Protein AF-A0A7R9UKF0-F1 (afdb_monomer)

Structure (mmCIF, N/CA/C/O backbone):
data_AF-A0A7R9UKF0-F1
#
_entry.id   AF-A0A7R9UKF0-F1
#
loop_
_atom_site.group_PDB
_atom_site.id
_atom_site.type_symbol
_atom_site.label_atom_id
_atom_site.label_alt_id
_atom_site.label_comp_id
_atom_site.label_asym_id
_atom_site.label_entity_id
_atom_site.label_seq_id
_atom_site.pdbx_PDB_ins_code
_atom_site.Cartn_x
_atom_site.Cartn_y
_atom_site.Cartn_z
_atom_site.occupancy
_atom_site.B_iso_or_equiv
_atom_site.auth_seq_id
_atom_site.auth_comp_id
_atom_site.auth_asym_id
_atom_site.auth_atom_id
_atom_site.pdbx_PDB_model_num
ATOM 1 N N . GLY A 1 1 ? -13.977 -13.483 11.941 1.00 73.81 1 GLY A N 1
ATOM 2 C CA . GLY A 1 1 ? -12.764 -13.210 12.730 1.00 73.81 1 GLY A CA 1
ATOM 3 C C . GLY A 1 1 ? -11.647 -12.944 11.755 1.00 73.81 1 GLY A C 1
ATOM 4 O O . GLY A 1 1 ? -11.433 -13.785 10.894 1.00 73.81 1 GLY A O 1
ATOM 5 N N . GLY A 1 2 ? -11.031 -11.770 11.830 1.00 88.31 2 GLY A N 1
ATOM 6 C CA . GLY A 1 2 ? -10.020 -11.282 10.893 1.00 88.31 2 GLY A CA 1
ATOM 7 C C . GLY A 1 2 ? -9.597 -9.863 11.276 1.00 88.31 2 GLY A C 1
ATOM 8 O O . GLY A 1 2 ? -10.051 -9.360 12.304 1.00 88.31 2 GLY A O 1
ATOM 9 N N . PHE A 1 3 ? -8.741 -9.251 10.464 1.00 91.50 3 PHE A N 1
ATOM 10 C CA . PHE A 1 3 ? -8.376 -7.843 10.590 1.00 91.50 3 PHE A CA 1
ATOM 11 C C . PHE A 1 3 ? -9.039 -7.049 9.472 1.00 91.50 3 PHE A C 1
ATOM 13 O O . PHE A 1 3 ? -9.083 -7.519 8.334 1.00 91.50 3 PHE A O 1
ATOM 20 N N . ASP A 1 4 ? -9.507 -5.851 9.800 1.00 92.00 4 ASP A N 1
ATOM 21 C CA . ASP A 1 4 ? -9.932 -4.877 8.803 1.00 92.00 4 ASP A CA 1
ATOM 22 C C . ASP A 1 4 ? -8.717 -4.088 8.307 1.00 92.00 4 ASP A C 1
ATOM 24 O O . ASP A 1 4 ? -7.724 -3.937 9.025 1.00 92.00 4 ASP A O 1
ATOM 28 N N . PHE A 1 5 ? -8.785 -3.582 7.079 1.00 90.81 5 PHE A N 1
ATOM 29 C CA . PHE A 1 5 ? -7.756 -2.718 6.503 1.00 90.81 5 PHE A CA 1
ATOM 30 C C . PHE A 1 5 ? -8.196 -1.259 6.528 1.00 90.81 5 PHE A C 1
ATOM 32 O O . PHE A 1 5 ? -9.390 -0.956 6.551 1.00 90.81 5 PHE A O 1
ATOM 39 N N . MET A 1 6 ? -7.220 -0.354 6.550 1.00 88.81 6 MET A N 1
ATOM 40 C CA . MET A 1 6 ? -7.491 1.073 6.405 1.00 88.81 6 MET A CA 1
ATOM 41 C C . MET A 1 6 ? -8.171 1.369 5.060 1.00 88.81 6 MET A C 1
ATOM 43 O O . MET A 1 6 ? -8.076 0.587 4.111 1.00 88.81 6 MET A O 1
ATOM 47 N N . ALA A 1 7 ? -8.862 2.510 4.978 1.00 86.69 7 ALA A N 1
ATOM 48 C CA . ALA A 1 7 ? -9.553 2.909 3.760 1.00 86.69 7 ALA A CA 1
ATOM 49 C C . ALA A 1 7 ? -8.587 2.993 2.569 1.00 86.69 7 ALA A C 1
ATOM 51 O O . ALA A 1 7 ? -7.439 3.430 2.695 1.00 86.69 7 ALA A O 1
ATOM 52 N N . ARG A 1 8 ? -9.082 2.580 1.399 1.00 87.69 8 ARG A N 1
ATOM 53 C CA . ARG A 1 8 ? -8.324 2.630 0.151 1.00 87.69 8 ARG A CA 1
ATOM 54 C C . ARG A 1 8 ? -7.874 4.071 -0.139 1.00 87.69 8 ARG A C 1
ATOM 56 O O . ARG A 1 8 ? -8.656 4.998 0.086 1.00 87.69 8 ARG A O 1
ATOM 63 N N . PRO A 1 9 ? -6.672 4.273 -0.705 1.00 84.88 9 PRO A N 1
ATOM 64 C CA . PRO A 1 9 ? -6.302 5.558 -1.281 1.00 84.88 9 PRO A CA 1
ATOM 65 C C . PRO A 1 9 ? -7.330 6.032 -2.323 1.00 84.88 9 PRO A C 1
ATOM 67 O O . PRO A 1 9 ? -7.991 5.209 -2.965 1.00 84.88 9 PRO A O 1
ATOM 70 N N . PRO A 1 10 ? -7.463 7.349 -2.537 1.00 83.12 10 PRO A N 1
ATOM 71 C CA . PRO A 1 10 ? -8.316 7.870 -3.597 1.00 83.12 10 PRO A CA 1
ATOM 72 C C . PRO A 1 10 ? -7.846 7.370 -4.975 1.00 83.12 10 PRO A C 1
ATOM 74 O O . PRO A 1 10 ? -6.667 7.092 -5.182 1.00 83.12 10 PRO A O 1
ATOM 77 N N . ALA A 1 11 ? -8.772 7.234 -5.929 1.00 81.69 11 ALA A N 1
ATOM 78 C CA . ALA A 1 11 ? -8.492 6.625 -7.239 1.00 81.69 11 ALA A CA 1
ATOM 79 C C . ALA A 1 11 ? -7.389 7.355 -8.039 1.00 81.69 11 ALA A C 1
ATOM 81 O O . ALA A 1 11 ? -6.680 6.754 -8.848 1.00 81.69 11 ALA A O 1
ATOM 82 N N . ASP A 1 12 ? -7.199 8.651 -7.791 1.00 85.00 12 ASP A N 1
ATOM 83 C CA . ASP A 1 12 ? -6.132 9.452 -8.393 1.00 85.00 12 ASP A CA 1
ATOM 84 C C . ASP A 1 12 ? -4.722 9.027 -7.944 1.00 85.00 12 ASP A C 1
ATOM 86 O O . ASP A 1 12 ? -3.768 9.220 -8.702 1.00 85.00 12 ASP A O 1
ATOM 90 N N . TYR A 1 13 ? -4.584 8.371 -6.784 1.00 86.19 13 TYR A N 1
ATOM 91 C CA . TYR A 1 13 ? -3.333 7.752 -6.340 1.00 86.19 13 TYR A CA 1
ATOM 92 C C . TYR A 1 13 ? -2.805 6.754 -7.380 1.00 86.19 13 TYR A C 1
ATOM 94 O O . TYR A 1 13 ? -1.616 6.764 -7.711 1.00 86.19 13 TYR A O 1
ATOM 102 N N . TYR A 1 14 ? -3.693 5.921 -7.931 1.00 86.00 14 TYR A N 1
ATOM 103 C CA . TYR A 1 14 ? -3.342 4.881 -8.899 1.00 86.00 14 TYR A CA 1
ATOM 104 C C . TYR A 1 14 ? -3.252 5.419 -10.332 1.00 86.00 14 TYR A C 1
ATOM 106 O O . TYR A 1 14 ? -2.401 4.969 -11.101 1.00 86.00 14 TYR A O 1
ATOM 114 N N . GLY A 1 15 ? -4.036 6.451 -10.673 1.00 83.56 15 GLY A N 1
ATOM 115 C CA . GLY A 1 15 ? -4.089 7.043 -12.018 1.00 83.56 15 GLY A CA 1
ATOM 116 C C . GLY A 1 15 ? -2.752 7.574 -12.562 1.00 83.56 15 GLY A C 1
ATOM 117 O O . GLY A 1 15 ? -2.574 7.662 -13.775 1.00 83.56 15 GLY A O 1
ATOM 118 N N . GLY A 1 16 ? -1.788 7.888 -11.690 1.00 79.38 16 GLY A N 1
ATOM 119 C CA . GLY A 1 16 ? -0.430 8.312 -12.062 1.00 79.38 16 GLY A CA 1
ATOM 120 C C . GLY A 1 16 ? 0.678 7.336 -11.661 1.00 79.38 16 GLY A C 1
ATOM 121 O O . GLY A 1 16 ? 1.857 7.646 -11.849 1.00 79.38 16 GLY A O 1
ATOM 122 N N . LEU A 1 17 ? 0.333 6.180 -11.086 1.00 82.00 17 LEU A N 1
ATOM 123 C CA . LEU A 1 17 ? 1.294 5.313 -10.412 1.00 82.00 17 LEU A CA 1
ATOM 124 C C . LEU A 1 17 ? 2.325 4.721 -11.377 1.00 82.00 17 LEU A C 1
ATOM 126 O O . LEU A 1 17 ? 3.514 4.800 -11.091 1.00 82.00 17 LEU A O 1
ATOM 130 N N . GLY A 1 18 ? 1.900 4.212 -12.536 1.00 79.44 18 GLY A N 1
ATOM 131 C CA . GLY A 1 18 ? 2.819 3.674 -13.550 1.00 79.44 18 GLY A CA 1
ATOM 132 C C . GLY A 1 18 ? 3.858 4.707 -13.997 1.00 79.44 18 GLY A C 1
ATOM 133 O O . GLY A 1 18 ? 5.057 4.494 -13.841 1.00 79.44 18 GLY A O 1
ATOM 134 N N . ALA A 1 19 ? 3.403 5.891 -14.420 1.00 78.75 19 ALA A N 1
ATOM 135 C CA . ALA A 1 19 ? 4.287 6.982 -14.835 1.00 78.75 19 ALA A CA 1
ATOM 136 C C . ALA A 1 19 ? 5.201 7.486 -13.698 1.00 78.75 19 ALA A C 1
ATOM 138 O O . ALA A 1 19 ? 6.326 7.927 -13.943 1.00 78.75 19 ALA A O 1
ATOM 139 N N . ARG A 1 20 ? 4.737 7.438 -12.440 1.00 79.31 20 ARG A N 1
ATOM 140 C CA . ARG A 1 20 ? 5.554 7.760 -11.260 1.00 79.31 20 ARG A CA 1
ATOM 141 C C . ARG A 1 20 ? 6.653 6.718 -11.051 1.00 79.31 20 ARG A C 1
ATOM 143 O O . ARG A 1 20 ? 7.804 7.098 -10.860 1.00 79.31 20 ARG A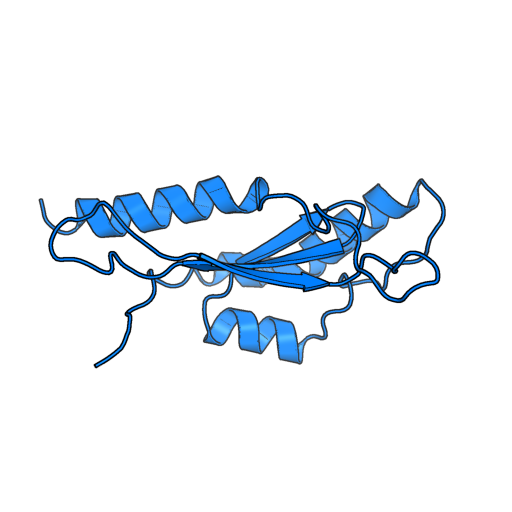 O 1
ATOM 150 N N . LEU A 1 21 ? 6.320 5.430 -11.129 1.00 77.38 21 LEU A N 1
ATOM 151 C CA . LEU A 1 21 ? 7.279 4.331 -10.990 1.00 77.38 21 LEU A CA 1
ATOM 152 C C . LEU A 1 21 ? 8.318 4.319 -12.119 1.00 77.38 21 LEU A C 1
ATOM 154 O O . LEU A 1 21 ? 9.482 4.026 -11.843 1.00 77.38 21 LEU A O 1
ATOM 158 N N . GLU A 1 22 ? 7.928 4.675 -13.346 1.00 72.06 22 GLU A N 1
ATOM 159 C CA . GLU A 1 22 ? 8.825 4.840 -14.502 1.00 72.06 22 GLU A CA 1
ATOM 160 C C . GLU A 1 22 ? 9.772 6.034 -14.342 1.00 72.06 22 GLU A C 1
ATOM 162 O O . GLU A 1 22 ? 10.974 5.932 -14.608 1.00 72.06 22 GLU A O 1
ATOM 167 N N . ARG A 1 23 ? 9.257 7.174 -13.866 1.00 70.44 23 ARG A N 1
ATOM 168 C CA . ARG A 1 23 ? 10.077 8.365 -13.605 1.00 70.44 23 ARG A CA 1
ATOM 169 C C . ARG A 1 23 ? 11.138 8.088 -12.546 1.00 70.44 23 ARG A C 1
ATOM 171 O O . ARG A 1 23 ? 12.310 8.360 -12.783 1.00 70.44 23 ARG A O 1
ATOM 178 N N . LEU A 1 24 ? 10.738 7.468 -11.436 1.00 66.38 24 LEU A N 1
ATOM 179 C CA . LEU A 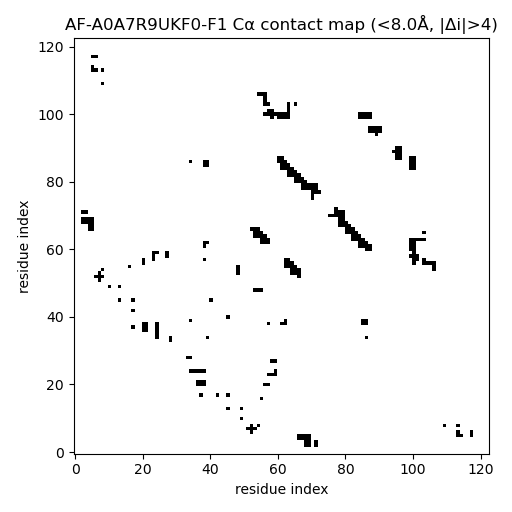1 24 ? 11.654 7.059 -10.369 1.00 66.38 24 LEU A CA 1
ATOM 180 C C . LEU A 1 24 ? 12.685 6.025 -10.864 1.00 66.38 24 LEU A C 1
ATOM 182 O O . LEU A 1 24 ? 13.833 6.054 -10.432 1.00 66.38 24 LEU A O 1
ATOM 186 N N . ALA A 1 25 ? 12.318 5.160 -11.821 1.00 62.00 25 ALA A N 1
ATOM 187 C CA . ALA A 1 25 ? 13.261 4.255 -12.489 1.00 62.00 25 ALA A CA 1
ATOM 188 C C . ALA A 1 25 ? 14.345 5.012 -13.266 1.00 62.00 25 ALA A C 1
ATOM 190 O O . ALA A 1 25 ? 15.522 4.666 -13.214 1.00 62.00 25 ALA A O 1
ATOM 191 N N . THR A 1 26 ? 13.923 6.033 -14.012 1.00 57.81 26 THR A N 1
ATOM 192 C CA . THR A 1 26 ? 14.791 6.793 -14.917 1.00 57.81 26 THR A CA 1
ATOM 193 C C . THR A 1 26 ? 15.760 7.685 -14.140 1.00 57.81 26 THR A C 1
ATOM 195 O O . THR A 1 26 ? 16.916 7.815 -14.532 1.00 57.81 26 THR A O 1
ATOM 198 N N . GLU A 1 27 ? 15.320 8.256 -13.016 1.00 55.09 27 GLU A N 1
ATOM 199 C CA . GLU A 1 27 ? 16.163 9.057 -12.118 1.00 55.09 27 GLU A CA 1
ATOM 200 C C . GLU A 1 27 ? 17.256 8.201 -11.440 1.00 55.09 27 GLU A C 1
ATOM 202 O O . GLU A 1 27 ? 18.415 8.622 -11.364 1.00 55.09 27 GLU A O 1
ATOM 207 N N . ALA A 1 28 ? 16.929 6.963 -11.049 1.00 51.91 28 ALA A N 1
ATOM 208 C CA . ALA A 1 28 ? 17.868 6.010 -10.447 1.00 51.91 28 ALA A CA 1
ATOM 209 C C . ALA A 1 28 ? 18.877 5.406 -11.449 1.00 51.91 28 ALA A C 1
ATOM 211 O O . ALA A 1 28 ? 20.011 5.101 -11.084 1.00 51.91 28 ALA A O 1
ATOM 212 N N . ALA A 1 29 ? 18.512 5.288 -12.731 1.00 49.75 29 ALA A N 1
ATOM 213 C CA . ALA A 1 29 ? 19.357 4.716 -13.788 1.00 49.75 29 ALA A CA 1
ATOM 214 C C . ALA A 1 29 ? 20.561 5.593 -14.204 1.00 49.75 29 ALA A C 1
ATOM 216 O O . ALA A 1 29 ? 21.289 5.251 -15.138 1.00 49.75 29 ALA A O 1
ATOM 217 N N . SER A 1 30 ? 20.810 6.708 -13.507 1.00 50.34 30 SER A N 1
ATOM 218 C CA . SER A 1 30 ? 22.076 7.447 -13.607 1.00 50.34 30 SER A CA 1
ATOM 219 C C . SER A 1 30 ? 23.262 6.710 -12.949 1.00 50.34 30 SER A C 1
ATOM 221 O O . SER A 1 30 ? 24.412 7.104 -13.155 1.00 50.34 30 SER A O 1
ATOM 223 N N . GLY A 1 31 ? 23.008 5.598 -12.242 1.00 42.91 31 GLY A N 1
ATOM 224 C CA . GLY A 1 31 ? 23.987 4.591 -11.819 1.00 42.91 31 GLY A CA 1
ATOM 225 C C . GLY A 1 31 ? 23.624 3.192 -12.341 1.00 42.91 31 GLY A C 1
ATOM 226 O O . GLY A 1 31 ? 22.455 2.856 -12.484 1.00 42.91 31 GLY A O 1
ATOM 227 N N . ALA A 1 32 ? 24.633 2.389 -12.683 1.00 40.09 32 ALA A N 1
ATOM 228 C CA . ALA A 1 32 ? 24.509 1.123 -13.411 1.00 40.09 32 ALA A CA 1
ATOM 229 C C . ALA A 1 32 ? 23.547 0.089 -12.778 1.00 40.09 32 ALA A C 1
ATOM 231 O O . ALA A 1 32 ? 23.713 -0.284 -11.621 1.00 40.09 32 ALA A O 1
ATOM 232 N N . GLY A 1 33 ? 22.622 -0.443 -13.588 1.00 42.16 33 GLY A N 1
ATOM 233 C CA . GLY A 1 33 ? 21.766 -1.587 -13.246 1.00 42.16 33 GLY A CA 1
ATOM 234 C C . GLY A 1 33 ? 20.338 -1.400 -13.757 1.00 42.16 33 GLY A C 1
ATOM 235 O O . GLY A 1 33 ? 19.526 -0.740 -13.120 1.00 42.16 33 GLY A O 1
ATOM 236 N N . GLY A 1 34 ? 20.030 -1.938 -14.940 1.00 47.38 34 GLY A N 1
ATOM 237 C CA . GLY A 1 34 ? 18.720 -1.788 -15.577 1.00 47.38 34 GLY A CA 1
ATOM 238 C C . GLY A 1 34 ? 17.608 -2.513 -14.819 1.00 47.38 34 GLY A C 1
ATOM 239 O O . GLY A 1 34 ? 17.346 -3.682 -15.078 1.00 47.38 34 GLY A O 1
ATOM 240 N N . VAL A 1 35 ? 16.916 -1.810 -13.924 1.00 50.19 35 VAL A N 1
ATOM 241 C CA . VAL A 1 35 ? 15.672 -2.293 -13.309 1.00 50.19 35 VAL A CA 1
ATOM 242 C C . VAL A 1 35 ? 14.509 -2.008 -14.265 1.00 50.19 35 VAL A C 1
ATOM 244 O O . VAL A 1 35 ? 14.384 -0.895 -14.774 1.00 50.19 35 VAL A O 1
ATOM 247 N N . ALA A 1 36 ? 13.654 -3.008 -14.515 1.00 52.75 36 ALA A N 1
ATOM 248 C CA . ALA A 1 36 ? 12.519 -2.926 -15.441 1.00 52.75 36 ALA A CA 1
ATOM 249 C C . ALA A 1 36 ? 11.680 -1.641 -15.261 1.00 52.75 36 ALA A C 1
ATOM 251 O O . ALA A 1 36 ? 11.491 -1.167 -14.137 1.00 52.75 36 ALA A O 1
ATOM 252 N N . ALA A 1 37 ? 11.140 -1.113 -16.368 1.00 52.12 37 ALA A N 1
ATOM 253 C CA . ALA A 1 37 ? 10.480 0.198 -16.462 1.00 52.12 37 ALA A CA 1
ATOM 254 C C . ALA A 1 37 ? 9.426 0.474 -15.364 1.00 52.12 37 ALA A C 1
ATOM 256 O O . ALA A 1 37 ? 9.338 1.593 -14.882 1.00 52.12 37 ALA A O 1
ATOM 257 N N . ASN A 1 38 ? 8.747 -0.553 -14.838 1.00 53.50 38 ASN A N 1
ATOM 258 C CA . ASN A 1 38 ? 7.737 -0.435 -13.771 1.00 53.50 38 ASN A CA 1
ATOM 259 C C . ASN A 1 38 ? 8.192 -0.941 -12.389 1.00 53.50 38 ASN A C 1
ATOM 261 O O . ASN A 1 38 ? 7.376 -1.340 -11.560 1.00 53.50 38 ASN A O 1
ATOM 265 N N . GLY A 1 39 ? 9.501 -1.035 -12.156 1.00 59.28 39 GLY A N 1
ATOM 266 C CA . GLY A 1 39 ? 10.056 -1.579 -10.912 1.00 59.28 39 GLY A CA 1
ATOM 267 C C . GLY A 1 39 ? 9.787 -3.078 -10.754 1.00 59.28 39 GLY A C 1
ATOM 268 O O . GLY A 1 39 ? 9.832 -3.613 -9.654 1.00 59.28 39 GLY A O 1
ATOM 269 N N . GLY A 1 40 ? 9.480 -3.747 -11.870 1.00 67.75 40 GLY A N 1
ATOM 270 C CA . GLY A 1 40 ? 9.137 -5.166 -11.920 1.00 67.75 40 GLY A CA 1
ATOM 271 C C . GLY A 1 40 ? 7.640 -5.485 -11.833 1.00 67.75 40 GLY A C 1
ATOM 272 O O . GLY A 1 40 ? 7.301 -6.662 -11.906 1.00 67.75 40 GLY A O 1
ATOM 273 N N . LEU A 1 41 ? 6.744 -4.492 -11.722 1.00 78.31 41 LEU A N 1
ATOM 274 C CA . LEU A 1 41 ? 5.292 -4.723 -11.673 1.00 78.31 41 LEU A CA 1
ATOM 275 C C . LEU A 1 41 ? 4.626 -4.608 -13.056 1.00 78.31 41 LEU A C 1
ATOM 277 O O . LEU A 1 41 ? 4.871 -3.678 -13.823 1.00 78.31 41 LEU A O 1
ATOM 281 N N . SER A 1 42 ? 3.748 -5.552 -13.382 1.00 83.25 42 SER A N 1
ATOM 282 C CA . SER A 1 42 ? 2.887 -5.513 -14.570 1.00 83.25 42 SER A CA 1
ATOM 283 C C . SER A 1 42 ? 1.648 -4.634 -14.352 1.00 83.25 42 SER A C 1
ATOM 285 O O . SER A 1 42 ? 1.249 -4.371 -13.220 1.00 83.25 42 SER A O 1
ATOM 287 N N . ALA A 1 43 ? 0.979 -4.229 -15.438 1.00 84.06 43 ALA A N 1
ATOM 288 C CA . ALA A 1 43 ? -0.274 -3.470 -15.354 1.00 84.06 43 ALA A CA 1
ATOM 289 C C . ALA A 1 43 ? -1.378 -4.220 -14.580 1.00 84.06 43 ALA A C 1
ATOM 291 O O . ALA A 1 43 ? -2.1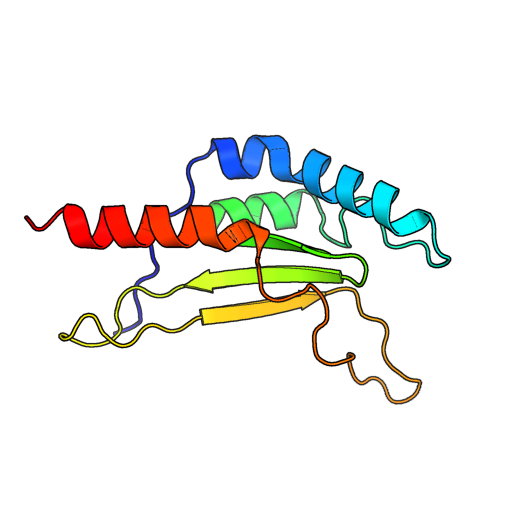41 -3.597 -13.848 1.00 84.06 43 ALA A O 1
ATOM 292 N N . ALA A 1 44 ? -1.428 -5.553 -14.693 1.00 87.25 44 ALA A N 1
ATOM 293 C CA . ALA A 1 44 ? -2.364 -6.381 -13.935 1.00 87.25 44 ALA A CA 1
ATOM 294 C C . ALA A 1 44 ? -2.083 -6.329 -12.423 1.00 87.25 44 ALA A C 1
ATOM 296 O O . ALA A 1 44 ? -3.012 -6.194 -11.638 1.00 87.25 44 ALA A O 1
ATOM 297 N N . GLN A 1 45 ? -0.808 -6.355 -12.021 1.00 88.19 45 GLN A N 1
ATOM 298 C CA . GLN A 1 45 ? -0.418 -6.229 -10.611 1.00 88.19 45 GLN A CA 1
ATOM 299 C C . GLN A 1 45 ? -0.684 -4.825 -10.056 1.00 88.19 45 GLN A C 1
ATOM 301 O O . GLN A 1 45 ? -1.019 -4.686 -8.886 1.00 88.19 45 GLN A O 1
ATOM 306 N N . LEU A 1 46 ? -0.564 -3.779 -10.881 1.00 86.62 46 LEU A N 1
ATOM 307 C CA . LEU A 1 46 ? -0.950 -2.423 -10.478 1.00 86.62 46 LEU A CA 1
ATOM 308 C C . LEU A 1 46 ? -2.468 -2.303 -10.276 1.00 86.62 46 LEU A C 1
ATOM 310 O O . LEU A 1 46 ? -2.896 -1.682 -9.308 1.00 86.62 46 LEU A O 1
ATOM 314 N N . ALA A 1 47 ? -3.269 -2.930 -11.141 1.00 89.56 47 ALA A N 1
ATOM 315 C CA . ALA A 1 47 ? -4.721 -2.986 -10.978 1.00 89.56 47 ALA A CA 1
ATOM 316 C C . ALA A 1 47 ? -5.135 -3.794 -9.734 1.00 89.56 47 ALA A C 1
ATOM 318 O O . ALA A 1 47 ? -6.033 -3.386 -9.006 1.00 89.56 47 ALA A O 1
ATOM 319 N N . GLU A 1 48 ? -4.447 -4.901 -9.446 1.00 93.06 48 GLU A N 1
ATOM 320 C CA . GLU A 1 48 ? -4.658 -5.680 -8.219 1.00 93.06 48 GLU A CA 1
ATOM 321 C C . GLU A 1 48 ? -4.276 -4.875 -6.967 1.00 93.06 48 GLU A C 1
ATOM 323 O O . GLU A 1 48 ? -5.002 -4.88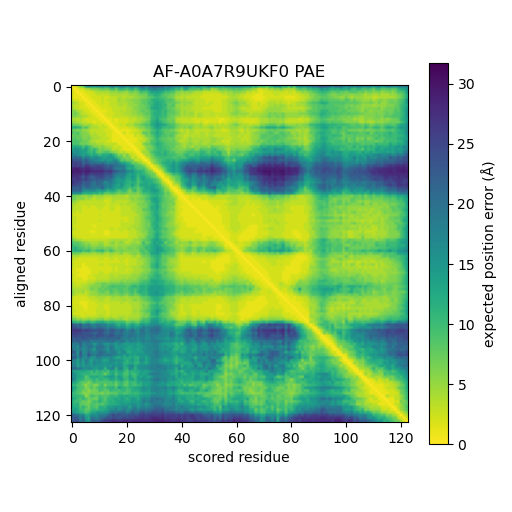3 -5.975 1.00 93.06 48 GLU A O 1
ATOM 328 N N . ALA A 1 49 ? -3.180 -4.112 -7.018 1.00 90.88 49 ALA A N 1
ATOM 329 C CA . ALA A 1 49 ? -2.807 -3.209 -5.933 1.00 90.88 49 ALA A CA 1
ATOM 330 C C . ALA A 1 49 ? -3.884 -2.138 -5.686 1.00 90.88 49 ALA A C 1
ATOM 332 O O . ALA A 1 49 ? -4.185 -1.834 -4.533 1.00 90.88 49 ALA A O 1
ATOM 333 N N . GLU A 1 50 ? -4.502 -1.604 -6.741 1.00 91.31 50 GLU A N 1
ATOM 334 C CA . GLU A 1 50 ? -5.646 -0.694 -6.632 1.00 91.31 50 GLU A CA 1
ATOM 335 C C . GLU A 1 50 ? -6.875 -1.375 -6.023 1.00 91.31 50 GLU A C 1
ATOM 337 O O . GLU A 1 50 ? -7.498 -0.830 -5.110 1.00 91.31 50 GLU A O 1
ATOM 342 N N . GLU A 1 51 ? -7.212 -2.581 -6.473 1.00 92.62 51 GLU A N 1
ATOM 343 C CA . GLU A 1 51 ? -8.337 -3.351 -5.940 1.00 92.62 51 GLU A CA 1
ATOM 344 C C . GLU A 1 51 ? -8.155 -3.683 -4.451 1.00 92.62 51 GLU A C 1
ATOM 346 O O . GLU A 1 51 ? -9.101 -3.602 -3.665 1.00 92.62 51 GLU A O 1
ATOM 351 N N . LEU A 1 52 ? -6.935 -3.988 -4.025 1.00 93.25 52 LEU A N 1
ATOM 352 C CA . LEU A 1 52 ? -6.636 -4.322 -2.634 1.00 93.25 52 LEU A CA 1
ATOM 353 C C . LEU A 1 52 ? -6.348 -3.092 -1.761 1.00 93.25 52 LEU A C 1
ATOM 355 O O . LEU A 1 52 ? -6.283 -3.217 -0.542 1.00 93.25 52 LEU A O 1
ATOM 359 N N . GLY A 1 53 ? -6.191 -1.905 -2.351 1.00 91.81 53 GLY A N 1
ATOM 360 C CA . GLY A 1 53 ? -5.789 -0.697 -1.629 1.00 91.81 53 GLY A CA 1
ATOM 361 C C . GLY A 1 53 ? -4.347 -0.718 -1.130 1.00 91.81 53 GLY A C 1
ATOM 362 O O . GLY A 1 53 ? -4.012 -0.072 -0.139 1.00 91.81 53 GLY A O 1
ATOM 363 N N . VAL A 1 54 ? -3.490 -1.461 -1.823 1.00 92.88 54 VAL A N 1
ATOM 364 C CA . VAL A 1 54 ? -2.058 -1.537 -1.552 1.00 92.88 54 VAL A CA 1
ATOM 365 C C . VAL A 1 54 ? -1.388 -0.262 -2.047 1.00 92.88 54 VAL A C 1
ATOM 367 O O . VAL A 1 54 ? -1.580 0.179 -3.183 1.00 92.88 54 VAL A O 1
ATOM 370 N N . LEU A 1 55 ? -0.578 0.329 -1.181 1.00 90.88 55 LEU A N 1
ATOM 371 C CA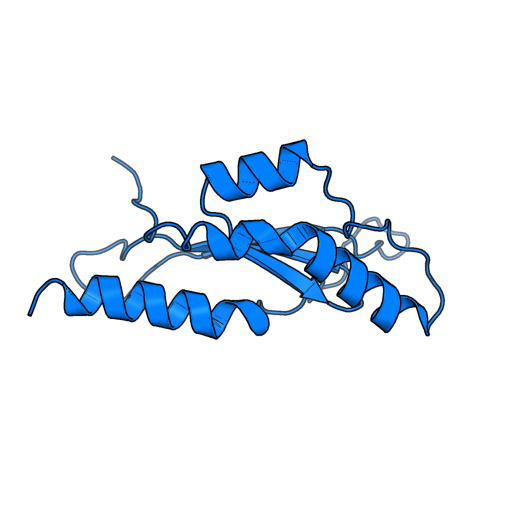 . LEU A 1 55 ? 0.280 1.460 -1.488 1.00 90.88 55 LEU A CA 1
ATOM 372 C C . LEU A 1 55 ? 1.571 0.946 -2.123 1.00 90.88 55 LEU A C 1
ATOM 374 O O . LEU A 1 55 ? 2.134 -0.054 -1.683 1.00 90.88 55 LEU A O 1
ATOM 378 N N . VAL A 1 56 ? 2.068 1.657 -3.128 1.00 87.88 56 VAL A N 1
ATOM 379 C CA . VAL A 1 56 ? 3.287 1.294 -3.853 1.00 87.88 56 VAL A CA 1
ATOM 380 C C . VAL A 1 56 ? 4.248 2.477 -3.824 1.00 87.88 56 VAL A C 1
ATOM 382 O O . VAL A 1 56 ? 3.942 3.552 -4.347 1.00 87.88 56 VAL A O 1
ATOM 385 N N . ASP A 1 57 ? 5.406 2.271 -3.202 1.00 83.94 57 ASP A N 1
ATOM 386 C CA . ASP A 1 57 ? 6.545 3.191 -3.220 1.00 83.94 57 ASP A CA 1
ATOM 387 C C . ASP A 1 57 ? 7.720 2.568 -3.977 1.00 83.94 57 ASP A C 1
ATOM 389 O O . ASP A 1 57 ? 7.804 1.348 -4.144 1.00 83.94 57 ASP A O 1
ATOM 393 N N . ARG A 1 58 ? 8.645 3.404 -4.436 1.00 76.81 58 ARG A N 1
ATOM 394 C CA . ARG A 1 58 ? 9.857 2.956 -5.123 1.00 76.81 58 ARG A CA 1
ATOM 395 C C . ARG A 1 58 ? 11.053 3.779 -4.681 1.00 76.81 58 ARG A C 1
ATOM 397 O O . ARG A 1 58 ? 10.955 4.996 -4.556 1.00 76.81 58 ARG A O 1
ATOM 404 N N . ASP A 1 59 ? 12.189 3.111 -4.528 1.00 73.38 59 ASP A N 1
ATOM 405 C CA . ASP A 1 59 ? 13.490 3.749 -4.373 1.00 73.38 59 ASP A CA 1
ATOM 406 C C . ASP A 1 59 ? 14.469 3.321 -5.483 1.00 73.38 59 ASP A C 1
ATOM 408 O O . ASP A 1 59 ? 14.102 2.668 -6.465 1.00 73.38 59 ASP A O 1
ATOM 412 N N . GLU A 1 60 ? 15.727 3.734 -5.334 1.00 67.31 60 GLU A N 1
ATOM 413 C CA . GLU A 1 60 ? 16.814 3.409 -6.262 1.00 67.31 60 GLU A CA 1
ATOM 414 C C . GLU A 1 60 ? 17.113 1.902 -6.344 1.00 67.31 60 GLU A C 1
ATOM 416 O O . GLU A 1 60 ? 17.702 1.447 -7.320 1.00 67.31 60 GLU A O 1
ATOM 421 N N . GLN A 1 61 ? 16.722 1.123 -5.333 1.00 67.12 61 GLN A N 1
ATOM 422 C CA . GLN A 1 61 ? 17.099 -0.280 -5.162 1.00 67.12 61 GLN A CA 1
ATOM 423 C C . GLN A 1 61 ? 15.940 -1.242 -5.446 1.00 67.12 61 GLN A C 1
ATOM 425 O O . GLN A 1 61 ? 16.182 -2.402 -5.764 1.00 67.12 61 GLN A O 1
ATOM 430 N N . GLY A 1 62 ? 14.686 -0.796 -5.353 1.00 76.44 62 GLY A N 1
ATOM 431 C CA . GLY A 1 62 ? 13.527 -1.654 -5.546 1.00 76.44 62 GLY A CA 1
ATOM 432 C C . GLY A 1 62 ? 12.179 -0.977 -5.303 1.00 76.44 62 GLY A C 1
ATOM 433 O O . GLY A 1 62 ? 12.054 0.240 -5.175 1.00 76.44 62 GLY A O 1
ATOM 434 N N . VAL A 1 63 ? 11.141 -1.805 -5.256 1.00 81.75 63 VAL A N 1
ATOM 435 C CA . VAL A 1 63 ? 9.746 -1.423 -5.020 1.00 81.75 63 VAL A CA 1
ATOM 436 C C . VAL A 1 63 ? 9.296 -1.948 -3.664 1.00 81.75 63 VAL A C 1
ATOM 438 O O . VAL A 1 63 ? 9.568 -3.097 -3.305 1.00 81.75 63 VAL A O 1
ATOM 441 N N . LEU A 1 64 ? 8.571 -1.106 -2.935 1.00 85.88 64 LEU A N 1
ATOM 442 C CA . LEU A 1 64 ? 7.900 -1.430 -1.687 1.00 85.88 64 LEU A CA 1
ATOM 443 C C . LEU A 1 64 ? 6.388 -1.397 -1.907 1.00 85.88 64 LEU A C 1
ATOM 445 O O . LEU A 1 64 ? 5.817 -0.350 -2.206 1.00 85.88 64 LEU A O 1
ATOM 449 N N . LEU A 1 65 ? 5.741 -2.540 -1.719 1.00 89.81 65 LEU A N 1
ATOM 450 C CA . LEU A 1 65 ? 4.293 -2.639 -1.596 1.00 89.81 65 LEU A CA 1
ATOM 451 C C . LEU A 1 65 ? 3.952 -2.683 -0.110 1.00 89.81 65 LEU A C 1
ATOM 453 O O . LEU A 1 65 ? 4.601 -3.422 0.631 1.00 89.81 65 LEU A O 1
ATOM 457 N N . GLN A 1 66 ? 2.957 -1.919 0.327 1.00 91.12 66 GLN A N 1
ATOM 458 C CA . GLN A 1 66 ? 2.563 -1.860 1.732 1.00 91.12 66 GLN A CA 1
ATOM 459 C C . GLN A 1 66 ? 1.056 -1.657 1.905 1.00 91.12 66 GLN A C 1
ATOM 461 O O . GLN A 1 66 ? 0.409 -0.968 1.116 1.00 91.12 66 GLN A O 1
ATOM 466 N N . ILE A 1 67 ? 0.497 -2.227 2.966 1.00 93.00 67 ILE A N 1
ATOM 467 C CA . ILE A 1 67 ? -0.890 -2.017 3.384 1.00 93.00 67 ILE A CA 1
ATOM 468 C C . ILE A 1 67 ? -0.979 -2.059 4.911 1.00 93.00 67 ILE A C 1
ATOM 470 O O . ILE A 1 67 ? -0.233 -2.788 5.569 1.00 93.00 67 ILE A O 1
ATOM 474 N N . PHE A 1 68 ? -1.895 -1.274 5.475 1.00 90.81 68 PHE A N 1
ATOM 475 C CA . PHE A 1 68 ? -2.063 -1.126 6.917 1.00 90.81 68 PHE A CA 1
ATOM 476 C C . PHE A 1 68 ? -3.418 -1.658 7.363 1.00 90.81 68 PHE A C 1
ATOM 478 O O . PHE A 1 68 ? -4.446 -1.386 6.736 1.00 90.81 68 PHE A O 1
ATOM 485 N N . THR A 1 69 ? -3.431 -2.391 8.471 1.00 91.88 69 THR A N 1
ATOM 486 C CA . THR A 1 69 ? -4.683 -2.779 9.118 1.00 91.88 69 THR A CA 1
ATOM 487 C C . THR A 1 69 ? -5.302 -1.577 9.829 1.00 91.88 69 THR A C 1
ATOM 489 O O . THR A 1 69 ? -4.594 -0.680 10.292 1.00 91.88 69 THR A O 1
ATOM 492 N N . ALA A 1 70 ? -6.619 -1.590 10.012 1.00 88.69 70 ALA A N 1
ATOM 493 C CA . ALA A 1 70 ? -7.252 -0.808 11.064 1.00 88.69 70 ALA A CA 1
ATOM 494 C C . ALA A 1 70 ? -6.686 -1.229 12.444 1.00 88.69 70 ALA A C 1
ATOM 496 O O . ALA A 1 70 ? -6.005 -2.265 12.548 1.00 88.69 70 ALA A O 1
ATOM 497 N N . PRO A 1 71 ? -6.926 -0.454 13.520 1.00 88.25 71 PRO A N 1
ATOM 498 C CA . PRO A 1 71 ? -6.489 -0.848 14.850 1.00 88.25 71 PRO A CA 1
ATOM 499 C C . PRO A 1 71 ? -6.985 -2.249 15.216 1.00 88.25 71 PRO A C 1
ATOM 501 O O . PRO A 1 71 ? -8.173 -2.542 15.135 1.00 88.25 71 PRO A O 1
ATOM 504 N N . VAL A 1 72 ? -6.068 -3.120 15.636 1.00 89.56 72 VAL A N 1
ATOM 505 C CA . VAL A 1 72 ? -6.369 -4.541 15.901 1.00 89.56 72 VAL A CA 1
ATOM 506 C C . VAL A 1 72 ? -6.888 -4.792 17.319 1.00 89.56 72 VAL A C 1
ATOM 508 O O . VAL A 1 72 ? -7.097 -5.935 17.722 1.00 89.56 72 VAL A O 1
ATOM 511 N N . SER A 1 73 ? -7.048 -3.727 18.101 1.00 86.19 73 SER A N 1
ATOM 512 C CA . SER A 1 73 ? -7.575 -3.762 19.460 1.00 86.19 73 SER A CA 1
ATOM 513 C C . SER A 1 73 ? -8.543 -2.606 19.670 1.00 86.19 73 SER A C 1
ATOM 515 O O . SER A 1 73 ? -8.421 -1.578 19.006 1.00 86.19 73 SER A O 1
ATOM 517 N N . ASP A 1 74 ? -9.413 -2.729 20.673 1.00 84.00 74 ASP A N 1
ATOM 518 C CA . ASP A 1 74 ? -10.353 -1.672 21.076 1.00 84.00 74 ASP A CA 1
ATOM 519 C C . ASP A 1 74 ? -9.654 -0.335 21.369 1.00 84.00 74 ASP A C 1
ATOM 521 O O . ASP A 1 74 ? -10.226 0.744 21.216 1.00 84.00 74 ASP A O 1
ATOM 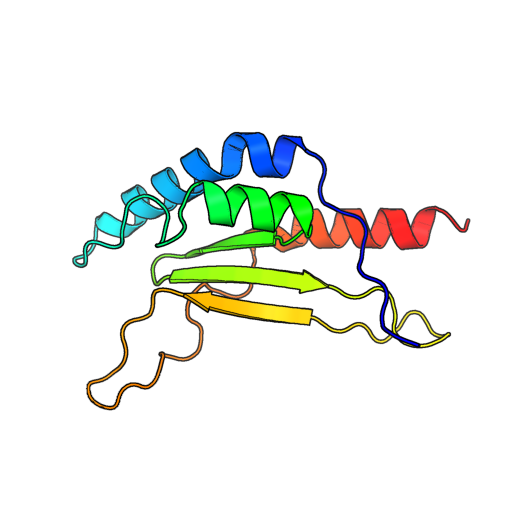525 N N . ARG A 1 75 ? -8.384 -0.391 21.789 1.00 84.50 75 ARG A N 1
ATOM 526 C CA . ARG A 1 75 ? -7.538 0.795 21.900 1.00 84.50 75 ARG A CA 1
ATOM 527 C C . ARG A 1 75 ? -6.883 1.056 20.547 1.00 84.50 75 ARG A C 1
ATOM 529 O O . ARG A 1 75 ? -6.154 0.203 20.034 1.00 84.50 75 ARG A O 1
ATOM 536 N N . LYS A 1 76 ? -7.091 2.263 20.007 1.00 83.06 76 LYS A N 1
ATOM 537 C CA . LYS A 1 76 ? -6.527 2.750 18.732 1.00 83.06 76 LYS A CA 1
ATOM 538 C C . LYS A 1 76 ? -5.004 3.001 18.818 1.00 83.06 76 LYS A C 1
ATOM 540 O O . LYS A 1 76 ? -4.532 4.099 18.557 1.00 83.06 76 LYS A O 1
ATOM 545 N N . THR A 1 77 ? -4.238 2.002 19.262 1.00 83.06 77 THR A N 1
ATOM 546 C CA . THR A 1 77 ? -2.800 2.104 19.575 1.00 83.06 77 THR A CA 1
ATOM 547 C C . THR A 1 77 ? -1.932 1.127 18.794 1.00 83.06 77 THR A C 1
ATOM 549 O O . THR A 1 77 ? -0.767 1.424 18.554 1.00 83.06 77 THR A O 1
ATOM 552 N N . LEU A 1 78 ? -2.468 -0.043 18.433 1.00 86.25 78 LEU A N 1
ATOM 553 C CA . LEU A 1 78 ? -1.746 -1.066 17.681 1.00 86.25 78 LEU A CA 1
ATOM 554 C C . LEU A 1 78 ? -2.434 -1.289 16.339 1.00 86.25 78 LEU A C 1
ATOM 556 O O . LEU A 1 78 ? -3.623 -1.599 16.294 1.00 86.25 78 LEU A O 1
ATOM 560 N N . PHE A 1 79 ? -1.659 -1.183 15.271 1.00 89.94 79 PHE A N 1
ATOM 561 C CA . PHE A 1 79 ? -2.016 -1.601 13.924 1.00 89.94 79 PHE A CA 1
ATOM 562 C C . PHE A 1 79 ? -0.862 -2.424 13.351 1.00 89.94 79 PHE A C 1
ATOM 564 O O . PHE A 1 79 ? 0.254 -2.397 13.878 1.00 89.94 79 PHE A O 1
ATOM 571 N N . LEU A 1 80 ? -1.143 -3.186 12.302 1.00 91.00 80 LEU A N 1
ATOM 572 C CA . LEU A 1 80 ? -0.158 -3.994 11.602 1.00 91.00 80 LEU A CA 1
ATOM 573 C C . LEU A 1 80 ? 0.109 -3.389 10.227 1.00 91.00 80 LEU A C 1
ATOM 575 O O . LEU A 1 80 ? -0.795 -2.874 9.570 1.00 91.00 80 LEU A O 1
ATOM 579 N N . GLU A 1 81 ? 1.357 -3.494 9.793 1.00 91.50 81 GLU A N 1
ATOM 580 C CA . GLU A 1 81 ? 1.783 -3.179 8.437 1.00 91.50 81 GLU A CA 1
ATOM 581 C C . GLU A 1 81 ? 2.207 -4.482 7.757 1.00 91.50 81 GLU A C 1
ATOM 583 O O . GLU A 1 81 ? 3.002 -5.252 8.305 1.00 91.50 81 GLU A O 1
ATOM 588 N N . VAL A 1 82 ? 1.670 -4.736 6.567 1.00 92.62 82 VAL A N 1
ATOM 589 C CA . VAL A 1 82 ? 2.073 -5.856 5.716 1.00 92.62 82 VAL A CA 1
ATOM 590 C C . VAL A 1 82 ? 2.817 -5.284 4.521 1.00 92.62 82 VAL A C 1
ATOM 592 O O . VAL A 1 82 ? 2.273 -4.435 3.817 1.00 92.62 82 VAL A O 1
ATOM 595 N N . ILE A 1 83 ? 4.047 -5.755 4.292 1.00 90.88 83 ILE A N 1
ATOM 596 C CA . ILE A 1 83 ? 4.912 -5.254 3.220 1.00 90.88 83 ILE A CA 1
ATOM 597 C C . ILE A 1 83 ? 5.463 -6.366 2.330 1.00 90.88 83 ILE A C 1
ATOM 599 O O . ILE A 1 83 ? 5.727 -7.478 2.788 1.00 90.88 83 ILE A O 1
ATOM 603 N N . GLN A 1 84 ? 5.731 -6.025 1.072 1.00 87.25 84 GLN A N 1
ATOM 604 C CA . GLN A 1 84 ? 6.514 -6.827 0.137 1.00 87.25 84 GLN A CA 1
ATOM 605 C C . GLN A 1 84 ? 7.579 -5.948 -0.523 1.00 87.25 84 GLN A C 1
ATOM 607 O O . GLN A 1 84 ? 7.292 -4.846 -0.983 1.00 87.25 84 GLN A O 1
ATOM 612 N N . ARG A 1 85 ? 8.817 -6.449 -0.577 1.00 83.94 85 ARG A N 1
ATOM 613 C CA . ARG A 1 85 ? 9.959 -5.768 -1.200 1.00 83.94 85 ARG A CA 1
ATOM 614 C C . ARG A 1 85 ? 10.382 -6.533 -2.448 1.00 83.94 85 ARG A C 1
ATOM 616 O O . ARG A 1 85 ? 10.582 -7.745 -2.377 1.00 83.94 85 ARG A O 1
ATOM 623 N N . VAL A 1 86 ? 10.499 -5.841 -3.576 1.00 77.50 86 VAL A N 1
ATOM 624 C CA . VAL A 1 86 ? 10.823 -6.423 -4.889 1.00 77.50 86 VAL A CA 1
ATOM 625 C C . VAL A 1 86 ? 12.005 -5.672 -5.497 1.00 77.50 86 VAL A C 1
ATOM 627 O O . VAL A 1 86 ? 12.031 -4.448 -5.457 1.00 77.50 86 VAL A O 1
ATOM 630 N N . GLY A 1 87 ? 12.961 -6.384 -6.099 1.00 68.25 87 GLY A N 1
ATOM 631 C CA . GLY A 1 87 ? 13.972 -5.769 -6.972 1.00 68.25 87 GLY A CA 1
ATOM 632 C C . GLY A 1 87 ? 15.371 -5.570 -6.387 1.00 68.25 87 GLY A C 1
ATOM 633 O O . GLY A 1 87 ? 16.257 -5.189 -7.141 1.00 68.25 87 GLY A O 1
ATOM 634 N N . CYS A 1 88 ? 15.619 -5.903 -5.116 1.00 63.00 88 CYS A N 1
ATOM 635 C CA . CYS A 1 88 ? 16.992 -5.915 -4.607 1.00 63.00 88 CYS A CA 1
ATOM 636 C C . CYS A 1 88 ? 17.614 -7.270 -4.856 1.00 63.00 88 CYS A C 1
ATOM 638 O O . CYS A 1 88 ? 17.386 -8.217 -4.098 1.00 63.00 88 CYS A O 1
ATOM 640 N N . GLU A 1 89 ? 18.356 -7.346 -5.958 1.00 58.62 89 GLU A N 1
ATOM 641 C CA . GLU A 1 89 ? 19.169 -8.506 -6.281 1.00 58.62 89 GLU A CA 1
ATOM 642 C C . GLU A 1 89 ? 20.025 -8.889 -5.077 1.00 58.62 89 GLU A C 1
ATOM 644 O O . GLU A 1 89 ? 20.558 -8.049 -4.341 1.00 58.62 89 GLU A O 1
ATOM 649 N N . ALA A 1 90 ? 20.030 -10.191 -4.839 1.00 54.09 90 ALA A N 1
ATOM 650 C CA . ALA A 1 90 ? 20.670 -10.790 -3.702 1.00 54.09 90 ALA A CA 1
ATOM 651 C C . ALA A 1 90 ? 22.191 -10.696 -3.822 1.00 54.09 90 ALA A C 1
ATOM 653 O O . ALA A 1 90 ? 22.741 -10.722 -4.922 1.00 54.09 90 ALA A O 1
ATOM 654 N N . GLU A 1 91 ? 22.873 -10.677 -2.679 1.00 52.16 91 GLU A N 1
ATOM 655 C CA . GLU A 1 91 ? 24.239 -11.198 -2.662 1.00 52.16 91 GLU A CA 1
ATOM 656 C C . GLU A 1 91 ? 24.210 -12.660 -3.160 1.00 52.16 91 GLU A C 1
ATOM 658 O O . GLU A 1 91 ? 23.155 -13.301 -3.133 1.00 52.16 91 GLU A O 1
ATOM 663 N N . ASP A 1 92 ? 25.339 -13.194 -3.639 1.00 57.19 92 ASP A N 1
ATOM 664 C CA . ASP A 1 92 ? 25.460 -14.498 -4.331 1.00 57.19 92 ASP A CA 1
ATOM 665 C C . ASP A 1 92 ? 24.843 -15.723 -3.590 1.00 57.19 92 ASP A C 1
ATOM 667 O O . ASP A 1 92 ? 24.815 -16.832 -4.124 1.00 57.19 92 ASP A O 1
ATOM 671 N N . ASP A 1 93 ? 24.327 -15.549 -2.367 1.00 66.94 93 ASP A N 1
ATOM 672 C CA . ASP A 1 93 ? 23.644 -16.536 -1.527 1.00 66.94 93 ASP A CA 1
ATOM 673 C C . ASP A 1 93 ? 22.096 -16.510 -1.589 1.00 66.94 93 ASP A C 1
ATOM 675 O O . ASP A 1 93 ? 21.443 -17.307 -0.908 1.00 66.94 93 ASP A O 1
ATOM 679 N N . GLY A 1 94 ? 21.488 -15.631 -2.396 1.00 59.66 94 GLY A N 1
ATOM 680 C CA . GLY A 1 94 ? 20.030 -15.548 -2.567 1.00 59.66 94 GLY A CA 1
ATOM 681 C C . GLY A 1 94 ? 19.294 -14.728 -1.497 1.00 59.66 94 GLY A C 1
ATOM 682 O O . GLY A 1 94 ? 18.059 -14.728 -1.469 1.00 59.66 94 GLY A O 1
ATOM 683 N N . ARG A 1 95 ? 20.006 -14.010 -0.618 1.00 61.28 95 ARG A N 1
ATOM 684 C CA . ARG A 1 95 ? 19.404 -13.089 0.357 1.00 61.28 95 ARG A CA 1
ATOM 685 C C . ARG A 1 95 ? 19.172 -11.698 -0.216 1.00 61.28 95 ARG A C 1
ATOM 687 O O . ARG A 1 95 ? 20.091 -11.038 -0.680 1.00 61.28 95 ARG A O 1
ATOM 694 N N . VAL A 1 96 ? 17.950 -11.198 -0.061 1.00 61.78 96 VAL A N 1
ATOM 695 C CA . VAL A 1 96 ? 17.602 -9.804 -0.366 1.00 61.78 96 VAL A CA 1
ATOM 696 C C . VAL A 1 96 ? 18.279 -8.870 0.643 1.00 61.78 96 VAL A C 1
ATOM 698 O O . VAL A 1 96 ? 18.149 -9.059 1.856 1.00 61.78 96 VAL A O 1
ATOM 701 N N . ARG A 1 97 ? 18.970 -7.832 0.158 1.00 62.47 97 ARG A N 1
ATOM 702 C CA . ARG A 1 97 ? 19.582 -6.801 1.009 1.00 62.47 97 ARG A CA 1
ATOM 703 C C . ARG A 1 97 ? 18.518 -6.114 1.878 1.00 62.47 97 ARG A C 1
ATOM 705 O O . ARG A 1 97 ? 17.492 -5.646 1.381 1.00 62.47 97 ARG A O 1
ATOM 712 N N . GLY A 1 98 ? 18.763 -6.026 3.186 1.00 58.84 98 GLY A N 1
ATOM 713 C CA . GLY A 1 98 ? 17.875 -5.308 4.106 1.00 58.84 98 GLY A CA 1
ATOM 714 C C . GLY A 1 98 ? 17.742 -3.827 3.726 1.00 58.84 98 GLY A C 1
ATOM 715 O O . GLY A 1 98 ? 18.743 -3.179 3.437 1.00 58.84 98 GLY A O 1
ATOM 716 N N . GLY A 1 99 ? 16.513 -3.295 3.729 1.00 57.59 99 GLY A N 1
ATOM 717 C CA . GLY A 1 99 ? 16.214 -1.895 3.369 1.00 57.59 99 GLY A CA 1
ATOM 718 C C . GLY A 1 99 ? 15.757 -1.662 1.922 1.00 57.59 99 GLY A C 1
ATOM 719 O O . GLY A 1 99 ? 15.435 -0.536 1.568 1.00 57.59 99 GLY A O 1
ATOM 720 N N . CYS A 1 100 ? 15.668 -2.723 1.121 1.00 57.94 100 CYS A N 1
ATOM 721 C CA . CYS A 1 100 ? 15.236 -2.708 -0.276 1.00 57.94 100 CYS A CA 1
ATOM 722 C C . CYS A 1 100 ? 13.880 -2.023 -0.552 1.00 57.94 100 CYS A C 1
ATOM 724 O O . CYS A 1 100 ? 12.861 -2.583 -0.147 1.00 57.94 100 CYS A O 1
ATOM 726 N N . GLY A 1 101 ? 13.805 -0.892 -1.263 1.00 58.38 101 GLY A N 1
ATOM 727 C CA . GLY A 1 101 ? 12.534 -0.186 -1.518 1.00 58.38 101 GLY A CA 1
ATOM 728 C C . GLY A 1 101 ? 12.201 0.896 -0.478 1.00 58.38 101 GLY A C 1
ATOM 729 O O . GLY A 1 101 ? 11.099 1.440 -0.470 1.00 58.38 101 GLY A O 1
ATOM 730 N N . GLY A 1 102 ? 13.126 1.196 0.437 1.00 66.56 102 GLY A N 1
ATOM 731 C CA . GLY A 1 102 ? 12.994 2.260 1.428 1.00 66.56 102 GLY A CA 1
ATOM 732 C C . GLY A 1 102 ? 11.993 1.941 2.540 1.00 66.56 102 GLY A C 1
ATOM 733 O O . GLY A 1 102 ? 11.651 0.791 2.800 1.00 66.56 102 GLY A O 1
ATOM 734 N N . PHE A 1 103 ? 11.517 2.960 3.248 1.00 63.28 103 PHE A N 1
ATOM 735 C CA . PHE A 1 103 ? 10.538 2.806 4.340 1.00 63.28 103 PHE A CA 1
ATOM 736 C C . PHE A 1 103 ? 9.190 3.453 4.005 1.00 63.28 103 PHE A C 1
ATOM 738 O O . PHE A 1 103 ? 8.484 3.901 4.900 1.00 63.28 103 PHE A O 1
ATOM 745 N N . GLY A 1 104 ? 8.864 3.589 2.716 1.00 61.84 104 GLY A N 1
ATOM 746 C CA . GLY A 1 104 ? 7.582 4.162 2.312 1.00 61.84 104 GLY A CA 1
ATOM 747 C C . GLY A 1 104 ? 7.477 5.666 2.575 1.00 61.84 104 GLY A C 1
ATOM 748 O O . GLY A 1 104 ? 6.388 6.155 2.874 1.00 61.84 104 GLY A O 1
ATOM 749 N N . LYS A 1 105 ? 8.591 6.420 2.503 1.00 66.56 105 LYS A N 1
ATOM 750 C CA . LYS A 1 105 ? 8.620 7.870 2.790 1.00 66.56 105 LYS A CA 1
ATOM 751 C C . LYS A 1 105 ? 7.572 8.633 1.965 1.00 66.56 105 LYS A C 1
ATOM 753 O O . LYS A 1 105 ? 6.971 9.576 2.477 1.00 66.56 105 LYS A O 1
ATOM 758 N N . GLY A 1 106 ? 7.331 8.214 0.720 1.00 65.44 106 GLY A N 1
ATOM 759 C CA . GLY A 1 106 ? 6.330 8.816 -0.164 1.00 65.44 106 GLY A CA 1
ATOM 760 C C . GLY A 1 106 ? 4.886 8.497 0.231 1.00 65.44 106 GLY A C 1
ATOM 761 O O . GLY A 1 106 ? 3.974 9.256 -0.089 1.00 65.44 106 GLY A O 1
ATOM 762 N N . ASN A 1 107 ? 4.674 7.417 0.977 1.00 68.25 107 ASN A N 1
ATOM 763 C CA . ASN A 1 107 ? 3.358 6.971 1.411 1.00 68.25 107 ASN A CA 1
ATOM 764 C C . ASN A 1 107 ? 2.938 7.532 2.779 1.00 68.25 107 ASN A C 1
ATOM 766 O O . ASN A 1 107 ? 1.767 7.408 3.124 1.00 68.25 107 ASN A O 1
ATOM 770 N N . PHE A 1 108 ? 3.826 8.188 3.541 1.00 69.38 108 PHE A N 1
ATOM 771 C CA . PHE A 1 108 ? 3.466 8.768 4.847 1.00 69.38 108 PHE A CA 1
ATOM 772 C C . PHE A 1 108 ? 2.349 9.802 4.743 1.00 69.38 108 PHE A C 1
ATOM 774 O O . PHE A 1 108 ? 1.465 9.814 5.587 1.00 69.38 108 PHE A O 1
ATOM 781 N N . ALA A 1 109 ? 2.355 10.652 3.714 1.00 68.81 109 ALA A N 1
ATOM 782 C CA . ALA A 1 109 ? 1.303 11.654 3.546 1.00 68.81 109 ALA A CA 1
ATOM 783 C C . ALA A 1 109 ? -0.076 11.007 3.325 1.00 68.81 109 ALA A C 1
ATOM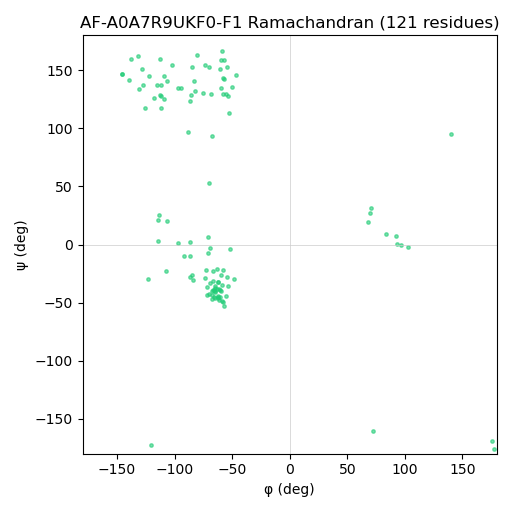 785 O O . ALA A 1 109 ? -1.072 11.474 3.868 1.00 68.81 109 ALA A O 1
ATOM 786 N N . VAL A 1 110 ? -0.119 9.905 2.567 1.00 70.06 110 VAL A N 1
ATOM 787 C CA . VAL A 1 110 ? -1.352 9.142 2.330 1.00 70.06 110 VAL A CA 1
ATOM 788 C C . VAL A 1 110 ? -1.761 8.391 3.596 1.00 70.06 110 VAL A C 1
ATOM 790 O O . VAL A 1 110 ? -2.914 8.470 3.991 1.00 70.06 110 VAL A O 1
ATOM 793 N N . LEU A 1 111 ? -0.808 7.759 4.286 1.00 70.38 111 LEU A N 1
ATOM 794 C CA . LEU A 1 111 ? -1.033 7.082 5.563 1.00 70.38 111 LEU A CA 1
ATOM 795 C C . LEU A 1 111 ? -1.600 8.030 6.628 1.00 70.38 111 LEU A C 1
ATOM 797 O O . LEU A 1 111 ? -2.593 7.696 7.263 1.00 70.38 111 LEU A O 1
ATOM 801 N N . PHE A 1 112 ? -0.998 9.208 6.817 1.00 71.56 112 PHE A N 1
ATOM 802 C CA . PHE A 1 112 ? -1.480 10.197 7.783 1.00 71.56 112 PHE A CA 1
ATOM 803 C C . PHE A 1 112 ? -2.882 10.673 7.434 1.00 71.56 112 PHE A C 1
ATOM 805 O O . PHE A 1 112 ? -3.724 10.690 8.319 1.00 71.56 112 PHE A O 1
ATOM 812 N N . LYS A 1 113 ? -3.154 10.966 6.157 1.00 70.50 113 LYS A N 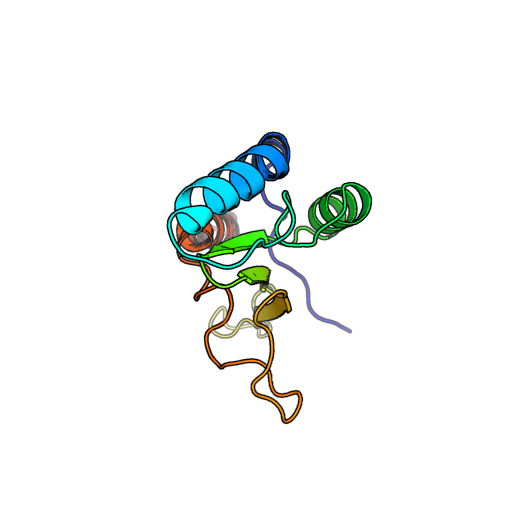1
ATOM 813 C CA . LYS A 1 113 ? -4.495 11.347 5.708 1.00 70.50 113 LYS A CA 1
ATOM 814 C C . LYS A 1 113 ? -5.522 10.252 6.011 1.00 70.50 113 LYS A C 1
ATOM 816 O O . LYS A 1 113 ? -6.553 10.534 6.599 1.00 70.50 113 LYS A O 1
ATOM 821 N N . THR A 1 114 ? -5.222 8.999 5.674 1.00 69.38 114 THR A N 1
ATOM 822 C CA . THR A 1 114 ? -6.131 7.873 5.922 1.00 69.38 114 THR A CA 1
ATOM 823 C C . THR A 1 114 ? -6.347 7.618 7.417 1.00 69.38 114 THR A C 1
ATOM 825 O O . THR A 1 114 ? -7.456 7.290 7.831 1.00 69.38 114 THR A O 1
ATOM 828 N N . VAL A 1 115 ? -5.308 7.779 8.243 1.00 69.38 115 VAL A N 1
ATOM 829 C CA . VAL A 1 115 ? -5.417 7.664 9.705 1.00 69.38 115 VAL A CA 1
ATOM 830 C C . VAL A 1 115 ? -6.203 8.833 10.297 1.00 69.38 115 VAL A C 1
ATOM 832 O O . VAL A 1 115 ? -7.032 8.605 11.172 1.00 69.38 115 VAL A O 1
ATOM 835 N N . GLU A 1 116 ? -5.974 10.063 9.839 1.00 68.56 116 GLU A N 1
ATOM 836 C CA . GLU A 1 116 ? -6.731 11.246 10.260 1.00 68.56 116 GLU A CA 1
ATOM 837 C C . GLU A 1 116 ? -8.207 11.119 9.893 1.00 68.56 116 GLU A C 1
ATOM 839 O O . GLU A 1 116 ? -9.041 11.326 10.766 1.00 68.56 116 GLU A O 1
ATOM 844 N N . ASP A 1 117 ? -8.531 10.704 8.667 1.00 68.50 117 ASP A N 1
ATOM 845 C CA . ASP A 1 117 ? -9.911 10.470 8.230 1.00 68.50 117 ASP A CA 1
ATOM 846 C C . ASP A 1 117 ? -10.570 9.373 9.106 1.00 68.50 117 ASP A C 1
ATOM 848 O O . ASP A 1 117 ? -11.653 9.567 9.652 1.00 68.50 117 ASP A O 1
ATOM 852 N N . PHE A 1 118 ? -9.866 8.264 9.376 1.00 65.62 118 PHE A N 1
ATOM 853 C CA . PHE A 1 118 ? -10.362 7.179 10.240 1.00 65.62 118 PHE A CA 1
ATOM 854 C C . PHE A 1 118 ? -10.533 7.575 11.721 1.00 65.62 118 PHE A C 1
ATOM 856 O O . PHE A 1 118 ? -11.373 7.023 12.437 1.00 65.62 118 PHE A O 1
ATOM 863 N N . LEU A 1 119 ? -9.704 8.488 12.232 1.00 65.00 119 LEU A N 1
ATOM 864 C CA . LEU A 1 119 ? -9.802 8.985 13.607 1.00 65.00 119 LEU A CA 1
ATOM 865 C C . LEU A 1 119 ? -10.780 10.160 13.741 1.00 65.00 119 LEU A C 1
ATOM 867 O O . LEU A 1 119 ? -11.331 10.341 14.825 1.00 65.00 119 LEU A O 1
ATOM 871 N N . GLY A 1 120 ? -10.967 10.937 12.674 1.00 59.38 120 GLY A N 1
ATOM 872 C CA . GLY A 1 120 ? -11.786 12.144 12.616 1.00 59.38 120 GLY A CA 1
ATOM 873 C C . GLY A 1 120 ? -13.267 11.889 12.347 1.00 59.38 120 GLY A C 1
ATOM 874 O O . GLY A 1 120 ? -14.089 12.667 12.819 1.00 59.38 120 GLY A O 1
ATOM 875 N N . ASP A 1 121 ? -13.622 10.784 11.686 1.00 54.72 121 ASP A N 1
ATOM 876 C CA . ASP A 1 121 ? -15.020 10.408 11.409 1.00 54.72 121 ASP A CA 1
ATOM 877 C C . ASP A 1 121 ? -15.831 9.995 12.665 1.00 54.72 121 ASP A C 1
ATOM 879 O O . ASP A 1 121 ? -17.032 9.753 12.578 1.00 54.72 121 ASP A O 1
ATOM 883 N N . GLU A 1 122 ? -15.208 9.952 13.850 1.00 49.44 122 GLU A N 1
ATOM 884 C CA . GLU A 1 122 ? -15.836 9.584 15.136 1.00 49.44 122 GLU A CA 1
ATOM 885 C C . GLU A 1 122 ? -15.896 10.752 16.155 1.00 49.44 122 GLU A C 1
ATOM 887 O O . GLU A 1 122 ? -15.988 10.506 17.362 1.00 49.44 122 GLU A O 1
ATOM 892 N N . ALA A 1 123 ? -15.812 12.014 15.704 1.00 41.41 123 ALA A N 1
ATOM 893 C CA . ALA A 1 123 ? -15.877 13.218 16.554 1.00 41.41 123 ALA A CA 1
ATOM 894 C C . ALA A 1 123 ? -17.202 13.994 16.444 1.00 41.41 123 ALA A C 1
ATOM 896 O O . ALA A 1 123 ? -17.684 14.219 15.312 1.00 41.41 123 ALA A O 1
#

Solvent-accessible surface area (backbone atoms only — 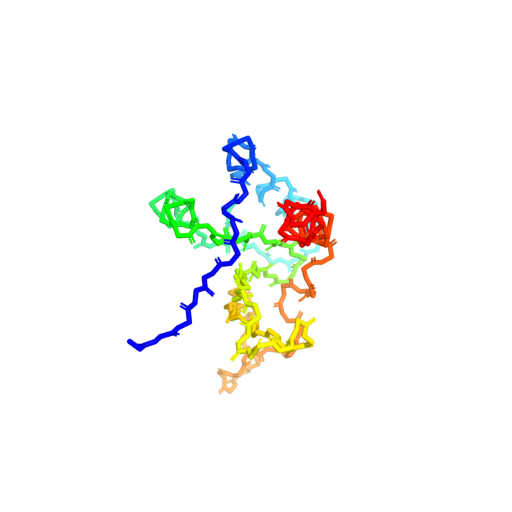not comparable to full-atom values): 7292 Å² total; per-residue (Å²): 141,85,81,56,63,52,75,58,71,61,72,70,64,59,76,48,39,65,66,49,40,31,50,50,41,59,67,41,54,80,46,94,69,94,67,50,65,47,50,75,56,51,73,68,56,52,52,49,27,59,75,71,36,43,45,77,35,69,43,82,49,14,21,23,38,37,41,48,36,37,55,78,47,98,56,88,80,45,63,52,77,52,75,49,69,39,66,39,75,43,55,102,83,73,49,64,56,88,68,40,10,61,85,41,76,82,46,47,66,57,52,50,50,47,50,47,53,69,64,54,78,79,116

pLDDT: mean 74.0, std 14.61, range [40.09, 93.25]

InterPro domains:
  IPR005956 4-hydroxyphenylpyruvate dioxygenase [PTHR11959] (2-116)
  IPR029068 Glyoxalase/Bleomycin resistance protein/Dihydroxybiphenyl dioxygenase [G3DSA:3.10.180.10] (1-121)
  IPR029068 Glyoxalase/Bleomycin resistance protein/Dihydroxybiphenyl dioxygenase [SSF54593] (2-112)

Foldseek 3Di:
DDFAFFDAFDPVLLVCLLVVQQVQQVVLVVDDDRQPSNQPDDPVNSVVCNVVSWDWAAHSQGIKTKTKTQAPDPDRPDIDMDIDTGHRDDDPVRDRDPQHGHDPPVCVVVVVVRVCCVVVVVD

Mean predicted aligned error: 9.46 Å

Secondary structure (DSSP, 8-state):
---PBPPPPPHHHHHTHHHHHHHHHHHHTTSS----TTTT--HHHHHHHHHHT-EEEE-SS-EEEEEEBPPSSSSTT---EEEEEE--PPPTTSPPPTTTTTT-GGGHHHHHHHHHHHHHTT-

Radius of gyration: 15.92 Å; Cα contacts (8 Å, |Δi|>4): 169; chains: 1; bounding box: 41×30×38 Å

Organism: Diacronema lutheri (NCBI:txid2081491)

Sequence (123 aa):
GGFDFMARPPADYYGGLGARLERLATEAASGAGGVAANGGLSAAQLAEAEELGVLVDRDEQGVLLQIFTAPVSDRKTLFLEVIQRVGCEAEDDGRVRGGCGGFGKGNFAVLFKTVEDFLGDEA

Nearest PDB structures (foldseek):
  1sp8-assembly2_D  TM=8.701E-01  e=1.937E-10  Zea mays
  1sp8-assembly1_A  TM=8.638E-01  e=2.067E-10  Zea mays
  1sp8-assembly1_B  TM=8.884E-01  e=5.124E-10  Zea mays
  5yy7-assembly1_B  TM=9.184E-01  e=4.958E-09  Arabidopsis thaliana
  5yy7-assembly1_A  TM=9.158E-01  e=1.152E-08  Arabidopsis thaliana